Protein AF-A0A2G9RGA8-F1 (afdb_monomer)

InterPro domains:
  IPR022783 GCF, C-terminal [PF07842] (1-115)
  IPR045211 TFP11/STIP/Ntr1 [PTHR23329] (1-119)

Radius of gyration: 25.55 Å; Cα contacts (8 Å, |Δi|>4): 52; chains: 1; bounding box: 36×68×75 Å

Mean predicted aligned error: 12.64 Å

Sequence (156 aa):
MVDFLDSWVHLLPVWILDNILDQLIFPKLQKEVENWNPLTDTVPIHSWIHPWLPLMQSRLEPLFSPIRNKLASALQKWHPSDSSAKLILQPWKDVFTPGSWDAFMVKNIVPKLGELSVQLYCKGSKPNPALEKKTPKLSWSLLQLGNQNSLNYKLL

pLDDT: mean 78.28, std 19.81, range [33.19, 95.5]

Organism: Aquarana catesbeiana (NCBI:txid8400)

Solvent-accessible surface area (backbone atoms only — not comparable to full-atom values): 10040 Å² total; per-residue (Å²): 112,62,68,58,53,60,75,41,54,88,79,48,59,67,72,58,52,52,47,47,45,61,71,54,46,44,58,50,52,52,50,50,58,69,70,57,46,89,86,77,51,88,71,61,69,62,78,72,52,53,74,45,41,88,81,46,49,78,75,49,53,79,56,50,57,62,51,51,52,50,52,53,58,53,42,72,78,57,54,90,87,52,66,64,61,56,68,68,48,58,72,47,61,85,72,42,56,68,70,60,46,51,53,49,41,58,70,55,48,48,56,57,54,49,52,49,54,52,50,48,56,74,74,54,70,77,84,58,82,76,62,74,79,74,66,81,88,77,69,87,78,80,83,78,82,85,86,77,89,79,83,91,84,89,93,130

Foldseek 3Di:
DLVVCVVCVVVDDPVVNVCCCQVPVLVVLLVCLVPDAPPPDPDQNCVPVVSCCVPQPVVCVVSVVSNLVRLLVVLVPDAVVDCVNVVNCVVCCVVDDVVVNVVSCVVRPVVNVVVVVVVCVVVDDDPPPVPVVPDPDPDPPPPPPDDDDDDDDDDD

Structure (mmCIF, N/CA/C/O backbone):
data_AF-A0A2G9RGA8-F1
#
_entry.id   AF-A0A2G9RGA8-F1
#
loop_
_atom_site.group_PDB
_atom_site.id
_atom_site.type_symbol
_atom_site.label_atom_id
_atom_site.label_alt_id
_atom_site.label_comp_id
_atom_site.label_asym_id
_atom_site.label_entity_id
_atom_site.label_seq_id
_atom_site.pdbx_PDB_ins_code
_atom_site.Cartn_x
_atom_site.Cartn_y
_atom_site.Cartn_z
_atom_site.occupancy
_atom_site.B_iso_or_equiv
_atom_site.auth_seq_id
_atom_site.auth_comp_id
_atom_site.auth_asym_id
_atom_site.auth_atom_id
_atom_site.pdbx_PDB_model_num
ATOM 1 N N . MET A 1 1 ? -8.048 -11.363 10.338 1.00 70.31 1 MET A N 1
ATOM 2 C CA . MET A 1 1 ? -7.693 -10.475 11.484 1.00 70.31 1 MET A CA 1
ATOM 3 C C . MET A 1 1 ? -8.460 -9.167 11.392 1.00 70.31 1 MET A C 1
ATOM 5 O O . MET A 1 1 ? -9.057 -8.785 12.386 1.00 70.31 1 MET A O 1
ATOM 9 N N . VAL A 1 2 ? -8.498 -8.525 10.220 1.00 81.62 2 VAL A N 1
ATOM 10 C CA . VAL A 1 2 ? -9.388 -7.379 9.970 1.00 81.62 2 VAL A CA 1
ATOM 11 C C . VAL A 1 2 ? -10.853 -7.736 10.231 1.00 81.62 2 VAL A C 1
ATOM 13 O O . VAL A 1 2 ? -11.514 -7.013 10.960 1.00 81.62 2 VAL A O 1
ATOM 16 N N . ASP A 1 3 ? -11.310 -8.904 9.773 1.00 83.94 3 ASP A N 1
ATOM 17 C CA . ASP A 1 3 ? -12.707 -9.362 9.934 1.00 83.94 3 ASP A CA 1
ATOM 18 C C . ASP A 1 3 ? -13.137 -9.469 11.404 1.00 83.94 3 ASP A C 1
ATOM 20 O O . ASP A 1 3 ? -14.291 -9.241 11.759 1.00 83.94 3 ASP A O 1
ATOM 24 N N . PHE A 1 4 ? -12.184 -9.793 12.286 1.00 85.62 4 PHE A N 1
ATOM 25 C CA . PHE A 1 4 ? -12.438 -9.820 13.719 1.00 85.62 4 PHE A CA 1
ATOM 26 C C . PHE A 1 4 ? -12.706 -8.407 14.234 1.00 85.62 4 PHE A C 1
ATOM 28 O O . PHE A 1 4 ? -13.734 -8.184 14.857 1.00 85.62 4 PHE A O 1
ATOM 35 N N . LEU A 1 5 ? -11.837 -7.438 13.933 1.00 84.06 5 LEU A N 1
ATOM 36 C CA . LEU A 1 5 ? -12.053 -6.054 14.364 1.00 84.06 5 LEU A CA 1
ATOM 37 C C . LEU A 1 5 ? -13.318 -5.446 13.753 1.00 84.06 5 LEU A C 1
ATOM 39 O O . LEU A 1 5 ? -14.033 -4.738 14.455 1.00 84.06 5 LEU A O 1
ATOM 43 N N . ASP A 1 6 ? -13.624 -5.779 12.501 1.00 85.06 6 ASP A N 1
ATOM 44 C CA . ASP A 1 6 ? -14.831 -5.322 11.811 1.00 85.06 6 ASP A CA 1
ATOM 45 C C . ASP A 1 6 ? -16.107 -5.795 12.534 1.00 85.06 6 ASP A C 1
ATOM 47 O O . ASP A 1 6 ? -16.992 -5.001 12.845 1.00 85.06 6 ASP A O 1
ATOM 51 N N . SER A 1 7 ? -16.151 -7.064 12.962 1.00 86.50 7 SER A N 1
ATOM 52 C CA . SER A 1 7 ? -17.288 -7.586 13.742 1.00 86.50 7 SER A CA 1
ATOM 53 C C . SER A 1 7 ? -17.436 -6.970 15.145 1.00 86.50 7 SER A C 1
ATOM 55 O O . SER A 1 7 ? -18.531 -6.976 15.706 1.00 86.50 7 SER A O 1
ATOM 57 N N . TRP A 1 8 ? -16.362 -6.406 15.712 1.00 85.31 8 TRP A N 1
ATOM 58 C CA . TRP A 1 8 ? -16.369 -5.767 17.038 1.00 85.31 8 TRP A CA 1
ATOM 59 C C . TRP A 1 8 ? -16.532 -4.248 16.969 1.00 85.31 8 TRP A C 1
ATOM 61 O O . TRP A 1 8 ? -16.730 -3.611 18.006 1.00 85.31 8 TRP A O 1
ATOM 71 N N . VAL A 1 9 ? -16.495 -3.659 15.771 1.00 86.44 9 VAL A N 1
ATOM 72 C CA . VAL A 1 9 ? -16.503 -2.204 15.577 1.00 86.44 9 VAL A CA 1
ATOM 73 C C . VAL A 1 9 ? -17.753 -1.553 16.178 1.00 86.44 9 VAL A C 1
ATOM 75 O O . VAL A 1 9 ? -17.685 -0.455 16.718 1.00 86.44 9 VAL A O 1
ATOM 78 N N . HIS A 1 10 ? -18.886 -2.262 16.153 1.00 86.94 10 HIS A N 1
ATOM 79 C CA . HIS A 1 10 ? -20.164 -1.795 16.701 1.00 86.94 10 HIS A CA 1
ATOM 80 C C . HIS A 1 10 ? -20.293 -1.975 18.219 1.00 86.94 10 HIS A C 1
ATOM 82 O O . HIS A 1 10 ? -21.191 -1.400 18.830 1.00 86.94 10 HIS A O 1
ATOM 88 N N . LEU A 1 11 ? -19.426 -2.789 18.825 1.00 89.62 11 LEU A N 1
ATOM 89 C CA . LEU A 1 11 ? -19.435 -3.087 20.260 1.00 89.62 11 LEU A CA 1
ATOM 90 C C . LEU A 1 11 ? -18.444 -2.215 21.037 1.00 89.62 11 LEU A C 1
ATOM 92 O O . LEU A 1 11 ? -18.579 -2.057 22.250 1.00 89.62 11 LEU A O 1
ATOM 96 N N . LEU A 1 12 ? -17.438 -1.665 20.354 1.00 87.75 12 LEU A N 1
ATOM 97 C CA . LEU A 1 12 ? -16.388 -0.868 20.968 1.00 87.75 12 LEU A CA 1
ATOM 98 C C . LEU A 1 12 ? -16.721 0.630 20.915 1.00 87.75 12 LEU A C 1
ATOM 100 O O . LEU A 1 12 ? -17.099 1.149 19.865 1.00 87.75 12 LEU A O 1
ATOM 104 N N . PRO A 1 13 ? -16.512 1.370 22.018 1.00 92.75 13 PRO A N 1
ATOM 105 C CA . PRO A 1 13 ? -16.437 2.821 21.965 1.00 92.75 13 PRO A CA 1
ATOM 106 C C . PRO A 1 13 ? -15.376 3.273 20.956 1.00 92.75 13 PRO A C 1
ATOM 108 O O . PRO A 1 13 ? -14.268 2.733 20.932 1.00 92.75 13 PRO A O 1
ATOM 111 N N . VAL A 1 14 ? -15.688 4.316 20.185 1.00 90.00 14 VAL A N 1
ATOM 112 C CA . VAL A 1 14 ? -14.823 4.842 19.110 1.00 90.00 14 VAL A CA 1
ATOM 113 C C . VAL A 1 14 ? -13.393 5.114 19.592 1.00 90.00 14 VAL A C 1
ATOM 115 O O . VAL A 1 14 ? -12.435 4.741 18.926 1.00 90.00 14 VAL A O 1
ATOM 118 N N . TRP A 1 15 ? -13.231 5.668 20.797 1.00 92.88 15 TRP A N 1
ATOM 119 C CA . TRP A 1 15 ? -11.912 5.977 21.358 1.00 92.88 15 TRP A CA 1
ATOM 120 C C . TRP A 1 15 ? -11.042 4.734 21.613 1.00 92.88 15 TRP A C 1
ATOM 122 O O . TRP A 1 15 ? -9.819 4.813 21.504 1.00 92.88 15 TRP A O 1
ATOM 132 N N . ILE A 1 16 ? -11.652 3.588 21.947 1.00 92.62 16 ILE A N 1
ATOM 133 C CA . ILE A 1 16 ? -10.924 2.325 22.134 1.00 92.62 16 ILE A CA 1
ATOM 134 C C . ILE A 1 16 ? -10.460 1.812 20.779 1.00 92.62 16 ILE A C 1
ATOM 136 O O . ILE A 1 16 ? -9.307 1.408 20.640 1.00 92.62 16 ILE A O 1
ATOM 140 N N . LEU A 1 17 ? -11.349 1.848 19.783 1.00 91.44 17 LEU A N 1
ATOM 141 C CA . LEU A 1 17 ? -11.025 1.434 18.425 1.00 91.44 17 LEU A CA 1
ATOM 142 C C . LEU A 1 17 ? -9.859 2.257 17.870 1.00 91.44 17 LEU A C 1
ATOM 144 O O . LEU A 1 17 ? -8.878 1.676 17.412 1.00 91.44 17 LEU A O 1
ATOM 148 N N . ASP A 1 18 ? -9.925 3.583 17.983 1.00 91.88 18 ASP A N 1
ATOM 149 C CA . ASP A 1 18 ? -8.853 4.477 17.540 1.00 91.88 18 ASP A CA 1
ATOM 150 C C . ASP A 1 18 ? -7.530 4.166 18.249 1.00 91.88 18 ASP A C 1
ATOM 152 O O . ASP A 1 18 ? -6.491 4.056 17.600 1.00 91.88 18 ASP A O 1
ATOM 156 N N . ASN A 1 19 ? -7.560 3.930 19.565 1.00 93.06 19 ASN A N 1
ATOM 157 C CA . ASN A 1 19 ? -6.360 3.563 20.313 1.00 93.06 19 ASN A CA 1
ATOM 158 C C . ASN A 1 19 ? -5.760 2.230 19.834 1.00 93.06 19 ASN A C 1
ATOM 160 O O . ASN A 1 19 ? -4.549 2.138 19.648 1.00 93.06 19 ASN A O 1
ATOM 164 N N . ILE A 1 20 ? -6.591 1.215 19.576 1.00 92.12 20 ILE A N 1
ATOM 165 C CA . ILE A 1 20 ? -6.143 -0.077 19.036 1.00 92.12 20 ILE A CA 1
ATOM 166 C C . ILE A 1 20 ? -5.518 0.107 17.647 1.00 92.12 20 ILE A C 1
ATOM 168 O O . ILE A 1 20 ? -4.436 -0.427 17.383 1.00 92.12 20 ILE A O 1
ATOM 172 N N . LEU A 1 21 ? -6.177 0.859 16.762 1.00 92.88 21 LEU A N 1
ATOM 173 C CA . LEU A 1 21 ? -5.686 1.107 15.407 1.00 92.88 21 LEU A CA 1
ATOM 174 C C . LEU A 1 21 ? -4.344 1.849 15.429 1.00 92.88 21 LEU A C 1
ATOM 176 O O . LEU A 1 21 ? -3.406 1.415 14.761 1.00 92.88 21 LEU A O 1
ATOM 180 N N . ASP A 1 22 ? -4.221 2.899 16.240 1.00 92.94 22 ASP A N 1
ATOM 181 C CA . ASP A 1 22 ? -3.034 3.758 16.269 1.00 92.94 22 ASP A CA 1
ATOM 182 C C . ASP A 1 22 ? -1.865 3.156 17.059 1.00 92.94 22 ASP A C 1
ATOM 184 O O . ASP A 1 22 ? -0.713 3.286 16.650 1.00 92.94 22 ASP A O 1
ATOM 188 N N . GLN A 1 23 ? -2.128 2.492 18.187 1.00 94.38 23 GLN A N 1
ATOM 189 C CA . GLN A 1 23 ? -1.072 2.016 19.094 1.00 94.38 23 GLN A CA 1
ATOM 190 C C . GLN A 1 23 ? -0.670 0.561 18.848 1.00 94.38 23 GLN A C 1
ATOM 192 O O . GLN A 1 23 ? 0.441 0.167 19.203 1.00 94.38 23 GLN A O 1
ATOM 197 N N . LEU A 1 24 ? -1.545 -0.261 18.259 1.00 92.56 24 LEU A N 1
ATOM 198 C CA . LEU A 1 24 ? -1.274 -1.691 18.069 1.00 92.56 24 LEU A CA 1
ATOM 199 C C . LEU A 1 24 ? -1.168 -2.076 16.600 1.00 92.56 24 LEU A C 1
ATOM 201 O O . LEU A 1 24 ? -0.230 -2.783 16.228 1.00 92.56 24 LEU A O 1
ATOM 205 N N . ILE A 1 25 ? -2.123 -1.653 15.770 1.00 93.62 25 ILE A N 1
ATOM 206 C CA . ILE A 1 25 ? -2.166 -2.066 14.363 1.00 93.62 25 ILE A CA 1
ATOM 207 C C . ILE A 1 25 ? -1.167 -1.265 13.531 1.00 93.62 25 ILE A C 1
ATOM 209 O O . ILE A 1 25 ? -0.352 -1.864 12.828 1.00 93.62 25 ILE A O 1
ATOM 213 N N . PHE A 1 26 ? -1.173 0.065 13.646 1.00 94.75 26 PHE A N 1
ATOM 214 C CA . PHE A 1 26 ? -0.298 0.930 12.860 1.00 94.75 26 PHE A CA 1
ATOM 215 C C . PHE A 1 26 ? 1.196 0.607 13.045 1.00 94.75 26 PHE A C 1
ATOM 217 O O . PHE A 1 26 ? 1.862 0.387 12.032 1.00 94.75 26 PHE A O 1
ATOM 224 N N . PRO A 1 27 ? 1.743 0.452 14.271 1.00 95.50 27 PRO A N 1
ATOM 225 C CA . PRO A 1 27 ? 3.169 0.163 14.443 1.00 95.50 27 PRO A CA 1
ATOM 226 C C . PRO A 1 27 ? 3.559 -1.214 13.897 1.00 95.50 27 PRO A C 1
ATOM 228 O O . PRO A 1 27 ? 4.671 -1.401 13.403 1.00 95.50 27 PRO A O 1
ATOM 231 N N . LYS A 1 28 ? 2.636 -2.186 13.940 1.00 95.12 28 LYS A N 1
ATOM 232 C CA . LYS A 1 28 ? 2.842 -3.499 13.318 1.00 95.12 28 LYS A CA 1
ATOM 233 C C . LYS A 1 28 ? 2.896 -3.383 11.801 1.00 95.12 28 LYS A C 1
ATOM 235 O O . LYS A 1 28 ? 3.844 -3.876 11.205 1.00 95.12 28 LYS A O 1
ATOM 240 N N . LEU A 1 29 ? 1.927 -2.701 11.188 1.00 95.00 29 LEU A N 1
ATOM 241 C CA . LEU A 1 29 ? 1.920 -2.471 9.742 1.00 95.00 29 LEU A CA 1
ATOM 242 C C . LEU A 1 29 ? 3.173 -1.722 9.296 1.00 95.00 29 LEU A C 1
ATOM 244 O O . LEU A 1 29 ? 3.795 -2.119 8.318 1.00 95.00 29 LEU A O 1
ATOM 248 N N . GLN A 1 30 ? 3.581 -0.693 10.035 1.00 95.38 30 GLN A N 1
ATOM 249 C CA . GLN A 1 30 ? 4.804 0.046 9.751 1.00 95.38 30 GLN A CA 1
ATOM 250 C C . GLN A 1 30 ? 6.030 -0.875 9.739 1.00 95.38 30 GLN A C 1
ATOM 252 O O . GLN A 1 30 ? 6.788 -0.873 8.771 1.00 95.38 30 GLN A O 1
ATOM 257 N N . LYS A 1 31 ? 6.186 -1.715 10.766 1.00 95.25 31 LYS A N 1
ATOM 258 C CA . LYS A 1 31 ? 7.287 -2.680 10.846 1.00 95.25 31 LYS A CA 1
ATOM 259 C C . LYS A 1 31 ? 7.264 -3.691 9.694 1.00 95.25 31 LYS A C 1
ATOM 261 O O . LYS A 1 31 ? 8.310 -3.996 9.126 1.00 95.25 31 LYS A O 1
ATOM 266 N N . GLU A 1 32 ? 6.089 -4.198 9.326 1.00 94.19 32 GLU A N 1
ATOM 267 C CA . GLU A 1 32 ? 5.953 -5.111 8.186 1.00 94.19 32 GLU A CA 1
ATOM 268 C C . GLU A 1 32 ? 6.294 -4.419 6.858 1.00 94.19 32 GLU A C 1
ATOM 270 O O . GLU A 1 32 ? 7.001 -4.992 6.037 1.00 94.19 32 GLU A O 1
ATOM 275 N N . VAL A 1 33 ? 5.892 -3.158 6.661 1.00 94.81 33 VAL A N 1
ATOM 276 C CA . VAL A 1 33 ? 6.289 -2.353 5.488 1.00 94.81 33 VAL A CA 1
ATOM 277 C C . VAL A 1 33 ? 7.807 -2.161 5.432 1.00 94.81 33 VAL A C 1
ATOM 279 O O . VAL A 1 33 ? 8.409 -2.243 4.357 1.00 94.81 33 VAL A O 1
ATOM 282 N N . GLU A 1 34 ? 8.439 -1.886 6.572 1.00 93.88 34 GLU A N 1
ATOM 283 C CA . GLU A 1 34 ? 9.888 -1.700 6.674 1.00 93.88 34 GLU A CA 1
ATOM 284 C C . GLU A 1 34 ? 10.649 -2.984 6.321 1.00 93.88 34 GLU A C 1
ATOM 286 O O . GLU A 1 34 ? 11.601 -2.924 5.534 1.00 93.88 34 GLU A O 1
ATOM 291 N N . ASN A 1 35 ? 10.184 -4.131 6.818 1.00 93.31 35 ASN A N 1
ATOM 292 C CA . ASN A 1 35 ? 10.785 -5.442 6.565 1.00 93.31 35 ASN A CA 1
ATOM 293 C C . ASN A 1 35 ? 10.496 -5.980 5.160 1.00 93.31 35 ASN A C 1
ATOM 295 O O . ASN A 1 35 ? 11.322 -6.703 4.607 1.00 93.31 35 ASN A O 1
ATOM 299 N N . TRP A 1 36 ? 9.356 -5.614 4.572 1.00 94.31 36 TRP A N 1
ATOM 300 C CA . TRP A 1 36 ? 8.938 -6.131 3.276 1.00 94.31 36 TRP A CA 1
ATOM 301 C C . TRP A 1 36 ? 9.893 -5.720 2.151 1.00 94.31 36 TRP A C 1
ATOM 303 O O . TRP A 1 36 ? 10.312 -4.555 2.035 1.00 94.31 36 TRP A O 1
ATOM 313 N N . ASN A 1 37 ? 10.203 -6.676 1.282 1.00 90.31 37 ASN A N 1
ATOM 314 C CA . ASN A 1 37 ? 11.048 -6.521 0.114 1.00 90.31 37 ASN A CA 1
ATOM 315 C C . ASN A 1 37 ? 10.345 -7.053 -1.157 1.00 90.31 37 ASN A C 1
ATOM 317 O O . ASN A 1 37 ? 10.164 -8.263 -1.307 1.00 90.31 37 ASN A O 1
ATOM 321 N N . PRO A 1 38 ? 10.040 -6.175 -2.135 1.00 87.38 38 PRO A N 1
ATOM 322 C CA . PRO A 1 38 ? 9.336 -6.532 -3.375 1.00 87.38 38 PRO A CA 1
ATOM 323 C C . PRO A 1 38 ? 10.022 -7.589 -4.247 1.00 87.38 38 PRO A C 1
ATOM 325 O O . PRO A 1 38 ? 9.372 -8.141 -5.129 1.00 87.38 38 PRO A O 1
ATOM 328 N N . LEU A 1 39 ? 11.327 -7.815 -4.073 1.00 85.19 39 LEU A N 1
ATOM 329 C CA . LEU A 1 39 ? 12.101 -8.728 -4.920 1.00 85.19 39 LEU A CA 1
ATOM 330 C C . LEU A 1 39 ? 12.235 -10.136 -4.333 1.00 85.19 39 LEU A C 1
ATOM 332 O O . LEU A 1 39 ? 12.502 -11.073 -5.081 1.00 85.19 39 LEU A O 1
ATOM 336 N N . THR A 1 40 ? 12.113 -10.282 -3.013 1.00 86.69 40 THR A N 1
ATOM 337 C CA . THR A 1 40 ? 12.341 -11.558 -2.313 1.00 86.69 40 THR A CA 1
ATOM 338 C C . THR A 1 40 ? 11.068 -12.143 -1.735 1.00 86.69 40 THR A C 1
ATOM 340 O O . THR A 1 40 ? 10.960 -13.362 -1.616 1.00 86.69 40 THR A O 1
ATOM 343 N N . ASP A 1 41 ? 10.114 -11.293 -1.373 1.00 87.44 41 ASP A N 1
ATOM 344 C CA . ASP A 1 41 ? 8.930 -11.741 -0.663 1.00 87.44 41 ASP A CA 1
ATOM 345 C C . ASP A 1 41 ? 7.890 -12.283 -1.637 1.00 87.44 41 ASP A C 1
ATOM 347 O O . ASP A 1 41 ? 7.579 -11.687 -2.667 1.00 87.44 41 ASP A O 1
ATOM 351 N N . THR A 1 42 ? 7.326 -13.435 -1.284 1.00 84.31 42 THR A N 1
ATOM 352 C CA . THR A 1 42 ? 6.335 -14.141 -2.103 1.00 84.31 42 THR A CA 1
ATOM 353 C C . THR A 1 42 ? 4.942 -13.537 -1.985 1.00 84.31 42 THR A C 1
ATOM 355 O O . THR A 1 42 ? 4.126 -13.671 -2.896 1.00 84.31 42 THR A O 1
ATOM 358 N N . VAL A 1 43 ? 4.661 -12.870 -0.864 1.00 86.94 43 VAL A N 1
ATOM 359 C CA . VAL A 1 43 ? 3.372 -12.234 -0.605 1.00 86.94 43 VAL A CA 1
ATOM 360 C C . VAL A 1 43 ? 3.456 -10.761 -1.003 1.00 86.94 43 VAL A C 1
ATOM 362 O O . VAL A 1 43 ? 4.237 -10.003 -0.415 1.00 86.94 43 VAL A O 1
ATOM 365 N N . PRO A 1 44 ? 2.649 -10.310 -1.978 1.00 88.56 44 PRO A N 1
ATOM 366 C CA . PRO A 1 44 ? 2.665 -8.921 -2.383 1.00 88.56 44 PRO A CA 1
ATOM 367 C C . PRO A 1 44 ? 1.991 -8.057 -1.317 1.00 88.56 44 PRO A C 1
ATOM 369 O O . PRO A 1 44 ? 0.944 -8.411 -0.769 1.00 88.56 44 PRO A O 1
ATOM 372 N N . ILE A 1 45 ? 2.582 -6.890 -1.074 1.00 92.06 45 ILE A N 1
ATOM 373 C CA . ILE A 1 45 ? 2.218 -5.962 0.003 1.00 92.06 45 ILE A CA 1
ATOM 374 C C . ILE A 1 45 ? 0.733 -5.572 0.041 1.00 92.06 45 ILE A C 1
ATOM 376 O O . ILE A 1 45 ? 0.155 -5.415 1.116 1.00 92.06 45 ILE A O 1
ATOM 380 N N . HIS A 1 46 ? 0.079 -5.475 -1.120 1.00 90.06 46 HIS A N 1
ATOM 381 C CA . HIS A 1 46 ? -1.338 -5.117 -1.197 1.00 90.06 46 HIS A CA 1
ATOM 382 C C . HIS A 1 46 ? -2.236 -6.121 -0.451 1.00 90.06 46 HIS A C 1
ATOM 384 O O . HIS A 1 46 ? -3.245 -5.718 0.118 1.00 90.06 46 HIS A O 1
ATOM 390 N N . SER A 1 47 ? -1.848 -7.402 -0.392 1.00 90.62 47 SER A N 1
ATOM 391 C CA . SER A 1 47 ? -2.663 -8.491 0.174 1.00 90.62 47 SER A CA 1
ATOM 392 C C . SER A 1 47 ? -2.992 -8.295 1.649 1.00 90.62 47 SER A C 1
ATOM 394 O O . SER A 1 47 ? -4.060 -8.696 2.100 1.00 90.62 47 SER A O 1
ATOM 396 N N . TRP A 1 48 ? -2.074 -7.694 2.406 1.00 92.25 48 TRP A N 1
ATOM 397 C CA . TRP A 1 48 ? -2.235 -7.496 3.844 1.00 92.25 48 TRP A CA 1
ATOM 398 C C . TRP A 1 48 ? -2.472 -6.043 4.233 1.00 92.25 48 TRP A C 1
ATOM 400 O O . TRP A 1 48 ? -3.003 -5.828 5.314 1.00 92.25 48 TRP A O 1
ATOM 410 N N . ILE A 1 49 ? -2.146 -5.057 3.385 1.00 93.00 49 ILE A N 1
ATOM 411 C CA . ILE A 1 49 ? -2.396 -3.638 3.687 1.00 93.00 49 ILE A CA 1
ATOM 412 C C . ILE A 1 49 ? -3.774 -3.160 3.203 1.00 93.00 49 ILE A C 1
ATOM 414 O O . ILE A 1 49 ? -4.430 -2.397 3.907 1.00 93.00 49 ILE A O 1
ATOM 418 N N . HIS A 1 50 ? -4.260 -3.642 2.050 1.00 92.38 50 HIS A N 1
ATOM 419 C CA . HIS A 1 50 ? -5.555 -3.223 1.498 1.00 92.38 50 HIS A CA 1
ATOM 420 C C . HIS A 1 50 ? -6.749 -3.537 2.400 1.00 92.38 50 HIS A C 1
ATOM 422 O O . HIS A 1 50 ? -7.628 -2.682 2.499 1.00 92.38 50 HIS A O 1
ATOM 428 N N . PRO A 1 51 ? -6.798 -4.690 3.097 1.00 92.62 51 PRO A N 1
ATOM 429 C CA . PRO A 1 51 ? -7.882 -4.968 4.033 1.00 92.62 51 PRO A CA 1
ATOM 430 C C . PRO A 1 51 ? -8.040 -3.903 5.129 1.00 92.62 51 PRO A C 1
ATOM 432 O O . PRO A 1 51 ? -9.137 -3.719 5.637 1.00 92.62 51 PRO A O 1
ATOM 435 N N . TRP A 1 52 ? -6.980 -3.164 5.475 1.00 92.19 52 TRP A N 1
ATOM 436 C CA . TRP A 1 52 ? -7.036 -2.098 6.483 1.00 92.19 52 TRP A CA 1
ATOM 437 C C . TRP A 1 52 ? -7.465 -0.738 5.926 1.00 92.19 52 TRP A C 1
ATOM 439 O O . TRP A 1 52 ? -7.785 0.155 6.712 1.00 92.19 52 TRP A O 1
ATOM 449 N N . LEU A 1 53 ? -7.502 -0.559 4.599 1.00 90.81 53 LEU A N 1
ATOM 450 C CA . LEU A 1 53 ? -7.879 0.713 3.972 1.00 90.81 53 LEU A CA 1
ATOM 451 C C . LEU A 1 53 ? -9.259 1.217 4.417 1.00 90.81 53 LEU A C 1
ATOM 453 O O . LEU A 1 53 ? -9.328 2.394 4.767 1.00 90.81 53 LEU A O 1
ATOM 457 N N . PRO A 1 54 ? -10.330 0.394 4.476 1.00 89.31 54 PRO A N 1
ATOM 458 C CA . PRO A 1 54 ? -11.650 0.877 4.881 1.00 89.31 54 PRO A CA 1
ATOM 459 C C . PRO A 1 54 ? -11.681 1.432 6.310 1.00 89.31 54 PRO A C 1
ATOM 461 O O . PRO A 1 54 ? -12.385 2.408 6.561 1.00 89.31 54 PRO A O 1
ATOM 464 N N . LEU A 1 55 ? -10.894 0.839 7.218 1.00 87.06 55 LEU A N 1
ATOM 465 C CA . LEU A 1 55 ? -10.878 1.172 8.647 1.00 87.06 55 LEU A CA 1
ATOM 466 C C . LEU A 1 55 ? -9.908 2.308 8.995 1.00 87.06 55 LEU A C 1
ATOM 468 O O . LEU A 1 55 ? -10.182 3.091 9.899 1.00 87.06 55 LEU A O 1
ATOM 472 N N . MET A 1 56 ? -8.759 2.387 8.317 1.00 89.50 56 MET A N 1
ATOM 473 C CA . MET A 1 56 ? -7.675 3.300 8.698 1.00 89.50 56 MET A CA 1
ATOM 474 C C . MET A 1 56 ? -7.499 4.482 7.741 1.00 89.50 56 MET A C 1
ATOM 476 O O . MET A 1 56 ? -7.048 5.531 8.188 1.00 89.50 56 MET A O 1
ATOM 480 N N . GLN A 1 57 ? -7.863 4.344 6.460 1.00 87.25 57 GLN A N 1
ATOM 481 C CA . GLN A 1 57 ? -7.840 5.405 5.440 1.00 87.25 57 GLN A CA 1
ATOM 482 C C . GLN A 1 57 ? -6.606 6.329 5.538 1.00 87.25 57 GLN A C 1
ATOM 484 O O . GLN A 1 57 ? -5.484 5.889 5.279 1.00 87.25 57 GLN A O 1
ATOM 489 N N . SER A 1 58 ? -6.800 7.586 5.956 1.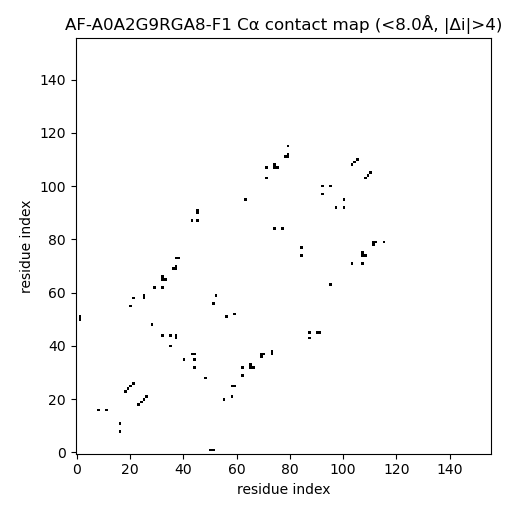00 88.56 58 SER A N 1
ATOM 490 C CA . SER A 1 58 ? -5.760 8.616 6.079 1.00 88.56 58 SER A CA 1
ATOM 491 C C . SER A 1 58 ? -4.639 8.248 7.055 1.00 88.56 58 SER A C 1
ATOM 493 O O . SER A 1 58 ? -3.497 8.661 6.867 1.00 88.56 58 SER A O 1
ATOM 495 N N . ARG A 1 59 ? -4.914 7.405 8.058 1.00 91.12 59 ARG A N 1
ATOM 496 C CA . ARG A 1 59 ? -3.903 6.918 9.011 1.00 91.12 59 ARG A CA 1
ATOM 497 C C . ARG A 1 59 ? -2.812 6.099 8.315 1.00 91.12 59 ARG A C 1
ATOM 499 O O . ARG A 1 59 ? -1.698 6.042 8.817 1.00 91.12 59 ARG A O 1
ATOM 506 N N . LEU A 1 60 ? -3.100 5.479 7.163 1.00 92.56 60 LEU A N 1
ATOM 507 C CA . LEU A 1 60 ? -2.129 4.683 6.395 1.00 92.56 60 LEU A CA 1
ATOM 508 C C . LEU A 1 60 ? -1.281 5.513 5.422 1.00 92.56 60 LEU A C 1
ATOM 510 O O . LEU A 1 60 ? -0.283 4.997 4.918 1.00 92.56 60 LEU A O 1
ATOM 514 N N . GLU A 1 61 ? -1.617 6.784 5.176 1.00 91.44 61 GLU A N 1
ATOM 515 C CA . GLU A 1 61 ? -0.877 7.647 4.242 1.00 91.44 61 GLU A CA 1
ATOM 516 C C . GLU A 1 61 ? 0.644 7.681 4.474 1.00 91.44 61 GLU A C 1
ATOM 518 O O . GLU A 1 61 ? 1.389 7.579 3.489 1.00 91.44 61 GLU A O 1
ATOM 523 N N . PRO A 1 62 ? 1.149 7.739 5.726 1.00 92.75 62 PRO A N 1
ATOM 524 C CA . PRO A 1 62 ? 2.587 7.727 5.983 1.00 92.75 62 PRO A CA 1
ATOM 525 C C . PRO A 1 62 ? 3.292 6.467 5.462 1.00 92.75 62 PRO A C 1
ATOM 527 O O . PRO A 1 62 ? 4.472 6.524 5.117 1.00 92.75 62 PRO A O 1
ATOM 530 N N . LEU A 1 63 ? 2.580 5.338 5.353 1.00 93.44 63 LEU A N 1
ATOM 531 C CA . LEU A 1 63 ? 3.133 4.070 4.871 1.00 93.44 63 LEU A CA 1
ATOM 532 C C . LEU A 1 63 ? 3.274 4.038 3.344 1.00 93.44 63 LEU A C 1
ATOM 534 O O . LEU A 1 63 ? 4.136 3.332 2.820 1.00 93.44 63 LEU A O 1
ATOM 538 N N . PHE A 1 64 ? 2.491 4.825 2.602 1.00 91.25 64 PHE A N 1
ATOM 539 C CA . PHE A 1 64 ? 2.501 4.785 1.135 1.00 91.25 64 PHE A CA 1
ATOM 540 C C . PHE A 1 64 ? 3.798 5.316 0.522 1.00 91.25 64 PHE A C 1
ATOM 542 O O . PHE A 1 64 ? 4.233 4.817 -0.518 1.00 91.25 64 PHE A O 1
ATOM 549 N N . SER A 1 65 ? 4.447 6.294 1.159 1.00 91.81 65 SER A N 1
ATOM 550 C CA . SER A 1 65 ? 5.724 6.838 0.677 1.00 91.81 65 SER A CA 1
ATOM 551 C C . SER A 1 65 ? 6.857 5.789 0.711 1.00 91.81 65 SER A C 1
ATOM 553 O O . SER A 1 65 ? 7.437 5.515 -0.347 1.00 91.81 65 SER A O 1
ATOM 555 N N . PRO A 1 66 ? 7.130 5.104 1.843 1.00 93.50 66 PRO A N 1
ATOM 556 C CA . PRO A 1 66 ? 8.069 3.979 1.898 1.00 93.50 66 PRO A CA 1
ATOM 557 C C . PRO A 1 66 ? 7.778 2.873 0.876 1.00 93.50 66 PRO A C 1
ATOM 559 O O . PRO A 1 66 ? 8.694 2.401 0.197 1.00 93.50 66 PRO A O 1
ATOM 562 N N . ILE A 1 67 ? 6.507 2.490 0.723 1.00 93.25 67 ILE A N 1
ATOM 563 C CA . ILE A 1 67 ? 6.087 1.438 -0.214 1.00 93.25 67 ILE A CA 1
ATOM 564 C C . ILE A 1 67 ? 6.399 1.847 -1.650 1.00 93.25 67 ILE A C 1
ATOM 566 O O . ILE A 1 67 ? 7.018 1.088 -2.397 1.00 93.25 67 ILE A O 1
ATOM 570 N N . ARG A 1 68 ? 6.041 3.077 -2.028 1.00 91.81 68 ARG A N 1
ATOM 571 C CA . ARG A 1 68 ? 6.329 3.623 -3.356 1.00 91.81 68 ARG A CA 1
ATOM 572 C C . ARG A 1 68 ? 7.826 3.651 -3.641 1.00 91.81 68 ARG A C 1
ATOM 574 O O . ARG A 1 68 ? 8.232 3.302 -4.745 1.00 91.81 68 ARG A O 1
ATOM 581 N N . ASN A 1 69 ? 8.648 4.019 -2.661 1.00 92.75 69 ASN A N 1
ATOM 582 C CA . ASN A 1 69 ? 10.102 4.039 -2.817 1.00 92.75 69 ASN A CA 1
ATOM 583 C C . ASN A 1 69 ? 10.677 2.628 -3.020 1.00 92.75 69 ASN A C 1
ATOM 585 O O . ASN A 1 69 ? 11.505 2.427 -3.910 1.00 92.75 69 ASN A O 1
ATOM 589 N N . LYS A 1 70 ? 10.200 1.635 -2.259 1.00 93.25 70 LYS A N 1
ATOM 590 C CA . LYS A 1 70 ? 10.592 0.225 -2.429 1.00 93.25 70 LYS A CA 1
ATOM 591 C C . LYS A 1 70 ? 10.171 -0.317 -3.798 1.00 93.25 70 LYS A C 1
ATOM 593 O O . LYS A 1 70 ? 10.990 -0.921 -4.487 1.00 93.25 70 LYS A O 1
ATOM 598 N N . LEU A 1 71 ? 8.941 -0.033 -4.232 1.00 91.62 71 LEU A N 1
ATOM 599 C CA . LEU A 1 71 ? 8.451 -0.399 -5.566 1.00 91.62 71 LEU A CA 1
ATOM 600 C C . LEU A 1 71 ? 9.268 0.273 -6.678 1.00 91.62 71 LEU A C 1
ATOM 602 O O . LEU A 1 71 ? 9.687 -0.399 -7.615 1.00 91.62 71 LEU A O 1
ATOM 606 N N . ALA A 1 72 ? 9.559 1.573 -6.563 1.00 91.38 72 ALA A N 1
ATOM 607 C CA . ALA A 1 72 ? 10.400 2.288 -7.527 1.00 91.38 72 ALA A CA 1
ATOM 608 C C . ALA A 1 72 ? 11.802 1.667 -7.631 1.00 91.38 72 ALA A C 1
ATOM 610 O O . ALA A 1 72 ? 12.330 1.523 -8.731 1.00 91.38 72 ALA A O 1
ATOM 611 N N . SER A 1 73 ? 12.388 1.274 -6.494 1.00 91.19 73 SER A N 1
ATOM 612 C CA . SER A 1 73 ? 13.689 0.600 -6.439 1.00 91.19 73 SER A CA 1
ATOM 613 C C . SER A 1 73 ? 13.656 -0.768 -7.128 1.00 91.19 73 SER A C 1
ATOM 615 O O . SER A 1 73 ? 14.530 -1.076 -7.939 1.00 91.19 73 SER A O 1
ATOM 617 N N . ALA A 1 74 ? 12.608 -1.561 -6.889 1.00 89.69 74 ALA A N 1
ATOM 618 C CA . ALA A 1 74 ? 12.417 -2.850 -7.553 1.00 89.69 74 ALA A CA 1
ATOM 619 C C . ALA A 1 74 ? 12.291 -2.709 -9.078 1.00 89.69 74 ALA A C 1
ATOM 621 O O . ALA A 1 74 ? 12.882 -3.483 -9.832 1.00 89.69 74 ALA A O 1
ATOM 622 N N . LEU A 1 75 ? 11.581 -1.672 -9.533 1.00 89.81 75 LEU A N 1
ATOM 623 C CA . LEU A 1 75 ? 11.364 -1.400 -10.954 1.00 89.81 75 LEU A CA 1
ATOM 624 C C . LEU A 1 75 ? 12.627 -0.943 -11.698 1.00 89.81 75 LEU A C 1
ATOM 626 O O . LEU A 1 75 ? 12.657 -1.017 -12.924 1.00 89.81 75 LEU A O 1
ATOM 630 N N . GLN A 1 76 ? 13.698 -0.536 -11.006 1.00 87.00 76 GLN A N 1
ATOM 631 C CA . GLN A 1 76 ? 14.956 -0.158 -11.669 1.00 87.00 76 GLN A CA 1
ATOM 632 C C . GLN A 1 76 ? 15.564 -1.308 -12.483 1.00 87.00 76 GLN A C 1
ATOM 634 O O . GLN A 1 76 ? 16.110 -1.084 -13.565 1.00 87.00 76 GLN A O 1
ATOM 639 N N . LYS A 1 77 ? 15.457 -2.541 -11.971 1.00 84.38 77 LYS A N 1
ATOM 640 C CA . LYS A 1 77 ? 15.967 -3.763 -12.619 1.00 84.38 77 LYS A CA 1
ATOM 641 C C . LYS A 1 77 ? 14.883 -4.537 -13.373 1.00 84.38 77 LYS A C 1
ATOM 643 O O . LYS A 1 77 ? 15.165 -5.601 -13.916 1.00 84.38 77 LYS A O 1
ATOM 648 N N . TRP A 1 78 ? 13.654 -4.027 -13.389 1.00 88.12 78 TRP A N 1
ATOM 649 C CA . TRP A 1 78 ? 12.528 -4.689 -14.031 1.00 88.12 78 TRP A CA 1
ATOM 650 C C . TRP A 1 78 ? 12.628 -4.614 -15.559 1.00 88.12 78 TRP A C 1
ATOM 652 O O . TRP A 1 78 ? 13.079 -3.617 -16.129 1.00 88.12 78 TRP A O 1
ATOM 662 N N . HIS A 1 79 ? 12.183 -5.681 -16.220 1.00 83.69 79 HIS A N 1
ATOM 663 C CA . HIS A 1 79 ? 12.129 -5.788 -17.672 1.00 83.69 79 HIS A CA 1
ATOM 664 C C . HIS A 1 79 ? 10.665 -5.811 -18.134 1.00 83.69 79 HIS A C 1
ATOM 666 O O . HIS A 1 79 ? 9.897 -6.598 -17.585 1.00 83.69 79 HIS A O 1
ATOM 672 N N . PRO A 1 80 ? 10.250 -5.059 -19.171 1.00 83.31 80 PRO A N 1
ATOM 673 C CA . PRO A 1 80 ? 8.822 -4.957 -19.486 1.00 83.31 80 PRO A CA 1
ATOM 674 C C . PRO A 1 80 ? 8.121 -6.219 -20.000 1.00 83.31 80 PRO A C 1
ATOM 676 O O . PRO A 1 80 ? 6.898 -6.238 -20.107 1.00 83.31 80 PRO A O 1
ATOM 679 N N . SER A 1 81 ? 8.868 -7.280 -20.301 1.00 81.06 81 SER A N 1
ATOM 680 C CA . SER A 1 81 ? 8.294 -8.610 -20.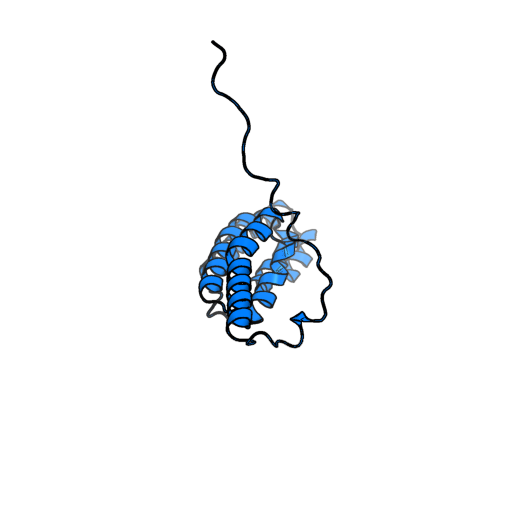561 1.00 81.06 81 SER A CA 1
ATOM 681 C C . SER A 1 81 ? 7.823 -9.335 -19.296 1.00 81.06 81 SER A C 1
ATOM 683 O O . SER A 1 81 ? 7.099 -10.319 -19.406 1.00 81.06 81 SER A O 1
ATOM 685 N N . ASP A 1 82 ? 8.232 -8.884 -18.109 1.00 85.38 82 ASP A N 1
ATOM 686 C CA . ASP A 1 82 ? 7.813 -9.467 -16.841 1.00 85.38 82 ASP A CA 1
ATOM 687 C C . ASP A 1 82 ? 6.453 -8.900 -16.400 1.00 85.38 82 ASP A C 1
ATOM 689 O O . ASP A 1 82 ? 6.319 -7.732 -16.020 1.00 85.38 82 ASP A O 1
ATOM 693 N N . SER A 1 83 ? 5.431 -9.757 -16.427 1.00 83.00 83 SER A N 1
ATOM 694 C CA . SER A 1 83 ? 4.059 -9.427 -16.034 1.00 83.00 83 SER A CA 1
ATOM 695 C C . SER A 1 83 ? 3.868 -9.223 -14.528 1.00 83.00 83 SER A C 1
ATOM 697 O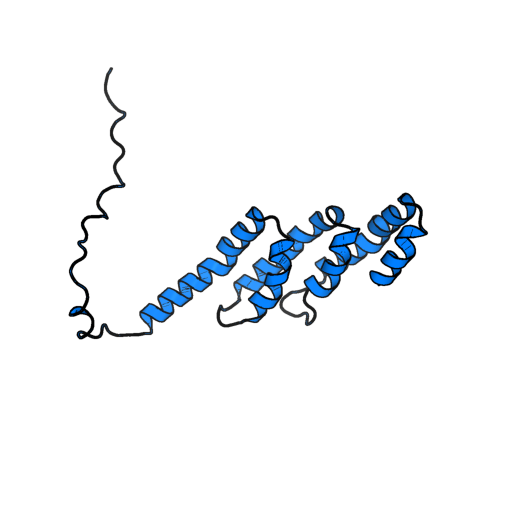 O . SER A 1 83 ? 2.826 -8.694 -14.129 1.00 83.00 83 SER A O 1
ATOM 699 N N . SER A 1 84 ? 4.835 -9.616 -13.688 1.00 82.81 84 SER A N 1
ATOM 700 C CA . SER A 1 84 ? 4.737 -9.521 -12.225 1.00 82.81 84 SER A CA 1
ATOM 701 C C . SER A 1 84 ? 4.511 -8.081 -11.748 1.00 82.81 84 SER A C 1
ATOM 703 O O . SER A 1 84 ? 3.646 -7.834 -10.905 1.00 82.81 84 SER A O 1
ATOM 705 N N . ALA A 1 85 ? 5.187 -7.106 -12.366 1.00 86.44 85 ALA A N 1
ATOM 706 C CA . ALA A 1 85 ? 5.046 -5.697 -12.013 1.00 86.44 85 ALA A CA 1
ATOM 707 C C . ALA A 1 85 ? 3.613 -5.196 -12.206 1.00 86.44 85 ALA A C 1
ATOM 709 O O . ALA A 1 85 ? 3.106 -4.452 -11.371 1.00 86.44 85 ALA A O 1
ATOM 710 N N . LYS A 1 86 ? 2.921 -5.636 -13.265 1.00 86.88 86 LYS A N 1
ATOM 711 C CA . LYS A 1 86 ? 1.524 -5.247 -13.495 1.00 86.88 86 LYS A CA 1
ATOM 712 C C . LYS A 1 86 ? 0.619 -5.761 -12.376 1.00 86.88 86 LYS A C 1
ATOM 714 O O . LYS A 1 86 ? -0.217 -5.002 -11.897 1.00 86.88 86 LYS A O 1
ATOM 719 N N . LEU A 1 87 ? 0.805 -7.011 -11.950 1.00 85.50 87 LEU A N 1
ATOM 720 C CA . LEU A 1 87 ? 0.019 -7.622 -10.873 1.00 85.50 87 LEU A CA 1
ATOM 721 C C . LEU A 1 87 ? 0.253 -6.925 -9.531 1.00 85.50 87 LEU A C 1
ATOM 723 O O . LEU A 1 87 ? -0.689 -6.706 -8.775 1.00 85.50 87 LEU A O 1
ATOM 727 N N . ILE A 1 88 ? 1.499 -6.543 -9.248 1.00 87.25 88 ILE A N 1
ATOM 728 C CA . ILE A 1 88 ? 1.843 -5.855 -8.003 1.00 87.25 88 ILE A CA 1
ATOM 729 C C . ILE A 1 88 ? 1.314 -4.421 -8.003 1.00 87.25 88 ILE A C 1
ATOM 731 O O . ILE A 1 88 ? 0.838 -3.975 -6.965 1.00 87.25 88 ILE A O 1
ATOM 735 N N . LEU A 1 89 ? 1.392 -3.712 -9.135 1.00 89.62 89 LEU A N 1
ATOM 736 C CA . LEU A 1 89 ? 1.041 -2.294 -9.252 1.00 89.62 89 LEU A CA 1
ATOM 737 C C . LEU A 1 89 ? -0.461 -2.044 -9.427 1.00 89.62 89 LEU A C 1
ATOM 739 O O . LEU A 1 89 ? -0.956 -1.047 -8.912 1.00 89.62 89 LEU A O 1
ATOM 743 N N . GLN A 1 90 ? -1.194 -2.919 -10.126 1.00 89.75 90 GLN A N 1
ATOM 744 C CA . GLN A 1 90 ? -2.619 -2.720 -10.432 1.00 89.75 90 GLN A CA 1
ATOM 745 C C . GLN A 1 90 ? -3.477 -2.354 -9.204 1.00 89.75 90 GLN A C 1
ATOM 747 O O . GLN A 1 90 ? -4.251 -1.404 -9.319 1.00 89.75 90 GLN A O 1
ATOM 752 N N . PRO A 1 91 ? -3.341 -3.017 -8.039 1.00 89.88 91 PRO A N 1
ATOM 753 C CA . PRO A 1 91 ? -4.145 -2.692 -6.861 1.00 89.88 91 PRO A CA 1
ATOM 754 C C . PRO A 1 91 ? -3.895 -1.272 -6.325 1.00 89.88 91 PRO A C 1
ATOM 756 O O . PRO A 1 91 ? -4.792 -0.664 -5.753 1.00 89.88 91 PRO A O 1
ATOM 759 N N . TRP A 1 92 ? -2.704 -0.708 -6.535 1.00 89.88 92 TRP A N 1
ATOM 760 C CA . TRP A 1 92 ? -2.324 0.604 -5.999 1.00 89.88 92 TRP A CA 1
ATOM 761 C C . TRP A 1 92 ? -2.889 1.787 -6.782 1.00 89.88 92 TRP A C 1
ATOM 763 O O . TRP A 1 92 ? -2.813 2.919 -6.304 1.00 89.88 92 TRP A O 1
ATOM 773 N N . LYS A 1 93 ? -3.462 1.537 -7.964 1.00 87.94 93 LYS A N 1
ATOM 774 C CA . LYS A 1 93 ? -4.020 2.580 -8.830 1.00 87.94 93 LYS A CA 1
ATOM 775 C C . LYS A 1 93 ? -5.108 3.394 -8.127 1.00 87.94 93 LYS A C 1
ATOM 777 O O . LYS A 1 93 ? -5.126 4.610 -8.266 1.00 87.94 93 LYS A O 1
ATOM 782 N N . ASP A 1 94 ? -5.974 2.724 -7.371 1.00 86.88 94 ASP A N 1
ATOM 783 C CA . ASP A 1 94 ? -7.115 3.360 -6.701 1.00 86.88 94 ASP A CA 1
ATOM 784 C C . ASP A 1 94 ? -6.766 3.846 -5.280 1.00 86.88 94 ASP A C 1
ATOM 786 O O . ASP A 1 94 ? -7.552 4.545 -4.647 1.00 86.88 94 ASP A O 1
ATOM 790 N N . VAL A 1 95 ? -5.576 3.489 -4.778 1.00 87.44 95 VAL A N 1
ATOM 791 C CA . VAL A 1 95 ? -5.086 3.856 -3.436 1.00 87.44 95 VAL A CA 1
ATOM 792 C C . VAL A 1 95 ? -4.221 5.112 -3.486 1.00 87.44 95 VAL A C 1
ATOM 794 O O . VAL A 1 95 ? -4.268 5.950 -2.588 1.00 87.44 95 VAL A O 1
ATOM 797 N N . PHE A 1 96 ? -3.395 5.257 -4.522 1.00 86.12 96 PHE A N 1
ATOM 798 C CA . PHE A 1 96 ? -2.558 6.439 -4.691 1.00 86.12 96 PHE A CA 1
ATOM 799 C C . PHE A 1 96 ? -3.347 7.597 -5.292 1.00 86.12 96 PHE A C 1
ATOM 801 O O . PHE A 1 96 ? -4.214 7.416 -6.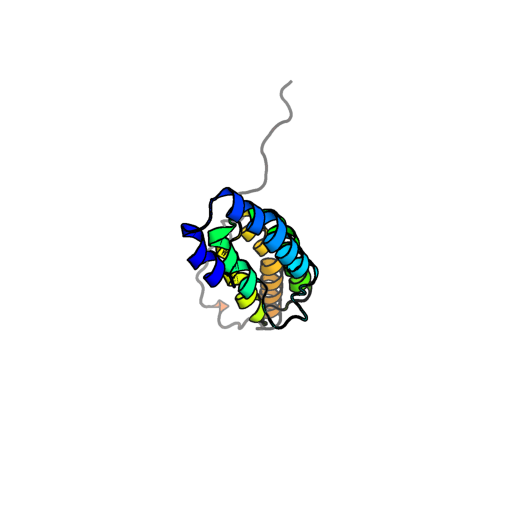142 1.00 86.12 96 PHE A O 1
ATOM 808 N N . THR A 1 97 ? -2.995 8.824 -4.897 1.00 87.94 97 THR A N 1
ATOM 809 C CA . THR A 1 97 ? -3.573 10.007 -5.539 1.00 87.94 97 THR A CA 1
ATOM 810 C C . THR A 1 97 ? -3.212 10.012 -7.027 1.00 87.94 97 THR A C 1
ATOM 812 O O . THR A 1 97 ? -2.062 9.683 -7.351 1.00 87.94 97 THR A O 1
ATOM 815 N N . PRO A 1 98 ? -4.123 10.430 -7.929 1.00 86.38 98 PRO A N 1
ATOM 816 C CA . PRO A 1 98 ? -3.896 10.367 -9.374 1.00 86.38 98 PRO A CA 1
ATOM 817 C C . PRO A 1 98 ? -2.571 11.007 -9.804 1.00 86.38 98 PRO A C 1
ATOM 819 O O . PRO A 1 98 ? -1.772 10.383 -10.493 1.00 86.38 98 PRO A O 1
ATOM 822 N N . GLY A 1 99 ? -2.258 12.199 -9.279 1.00 87.69 99 GLY A N 1
ATOM 823 C CA . GLY A 1 99 ? -0.999 12.883 -9.591 1.00 87.69 99 GLY A CA 1
ATOM 824 C C . GLY A 1 99 ? 0.251 12.127 -9.126 1.00 87.69 99 GLY A C 1
ATOM 825 O O . GLY A 1 99 ? 1.274 12.136 -9.809 1.00 87.69 99 GLY A O 1
ATOM 826 N N . SER A 1 100 ? 0.184 11.434 -7.985 1.00 87.06 100 SER A N 1
ATOM 827 C CA . SER A 1 100 ? 1.312 10.634 -7.494 1.00 87.06 100 SER A CA 1
ATOM 828 C C . SER A 1 100 ? 1.480 9.316 -8.251 1.00 87.06 100 SER A C 1
ATOM 830 O O . SER A 1 100 ? 2.613 8.876 -8.460 1.00 87.06 100 SER A O 1
ATOM 832 N N . TRP A 1 101 ? 0.371 8.719 -8.691 1.00 90.12 101 TRP A N 1
ATOM 833 C CA . TRP A 1 101 ? 0.360 7.544 -9.551 1.00 90.12 101 TRP A CA 1
ATOM 834 C C . TRP A 1 101 ? 0.958 7.864 -10.924 1.00 90.12 101 TRP A C 1
ATOM 836 O O . TRP A 1 101 ? 1.894 7.193 -11.358 1.00 90.12 101 TRP A O 1
ATOM 846 N N . ASP A 1 102 ? 0.503 8.939 -11.567 1.00 88.69 102 ASP A N 1
ATOM 847 C CA . ASP A 1 102 ? 0.982 9.339 -12.892 1.00 88.69 102 ASP A CA 1
ATOM 848 C C . ASP A 1 102 ? 2.474 9.680 -12.873 1.00 88.69 102 ASP A C 1
ATOM 850 O O . ASP A 1 102 ? 3.247 9.159 -13.682 1.00 88.69 102 ASP A O 1
ATOM 854 N N . ALA A 1 103 ? 2.913 10.473 -11.890 1.00 89.94 103 ALA A N 1
ATOM 855 C CA . ALA A 1 103 ? 4.327 10.789 -11.711 1.00 89.94 103 ALA A CA 1
ATOM 856 C C . ALA A 1 103 ? 5.176 9.523 -11.495 1.00 89.94 103 ALA A C 1
ATOM 858 O O . ALA A 1 103 ? 6.281 9.408 -12.030 1.00 89.94 103 ALA A O 1
ATOM 859 N N . PHE A 1 104 ? 4.661 8.546 -10.742 1.00 91.69 104 PHE A N 1
ATOM 860 C CA . PHE A 1 104 ? 5.338 7.270 -10.527 1.00 91.69 104 PHE A CA 1
ATOM 861 C C . PHE A 1 104 ? 5.460 6.448 -11.819 1.00 91.69 104 PHE A C 1
ATOM 863 O O . PHE A 1 104 ? 6.542 5.925 -12.107 1.00 91.69 104 PHE A O 1
ATOM 870 N N . MET A 1 105 ? 4.388 6.361 -12.612 1.00 90.44 105 MET A N 1
ATOM 871 C CA . MET A 1 105 ? 4.355 5.597 -13.863 1.00 90.44 105 MET A CA 1
ATOM 872 C C . MET A 1 105 ? 5.262 6.212 -14.933 1.00 90.44 105 MET A C 1
ATOM 874 O O . MET A 1 105 ? 6.048 5.494 -15.559 1.00 90.44 105 MET A O 1
ATOM 878 N N . VAL A 1 106 ? 5.215 7.538 -15.101 1.00 88.94 106 VAL A N 1
ATOM 879 C CA . VAL A 1 106 ? 6.083 8.277 -16.034 1.00 88.94 106 VAL A CA 1
ATOM 880 C C . VAL A 1 106 ? 7.553 8.138 -15.650 1.00 88.94 106 VAL A C 1
ATOM 882 O O . VAL A 1 106 ? 8.405 8.020 -16.524 1.00 88.94 106 VAL A O 1
ATOM 885 N N . LYS A 1 107 ? 7.864 8.106 -14.351 1.00 89.44 107 LYS A N 1
ATOM 886 C CA . LYS A 1 107 ? 9.244 7.985 -13.877 1.00 89.44 107 LYS A CA 1
ATOM 887 C C . LYS A 1 107 ? 9.821 6.576 -14.033 1.00 89.44 107 LYS A C 1
ATOM 889 O O . LYS A 1 107 ? 10.996 6.452 -14.364 1.00 89.44 107 LYS A O 1
ATOM 894 N N . ASN A 1 108 ? 9.040 5.528 -13.759 1.00 88.06 108 ASN A N 1
ATOM 895 C CA . ASN A 1 108 ? 9.584 4.169 -13.615 1.00 88.06 108 ASN A CA 1
ATOM 896 C C . ASN A 1 108 ? 9.195 3.202 -14.747 1.00 88.06 108 ASN A C 1
ATOM 898 O O . ASN A 1 108 ? 9.971 2.301 -15.050 1.00 88.06 108 ASN A O 1
ATOM 902 N N . ILE A 1 109 ? 8.026 3.367 -15.378 1.00 88.94 109 ILE A N 1
ATOM 903 C CA . ILE A 1 109 ? 7.498 2.406 -16.366 1.00 88.94 109 ILE A CA 1
ATOM 904 C C . ILE A 1 109 ? 7.663 2.915 -17.801 1.00 88.94 109 ILE A C 1
ATOM 906 O O . ILE A 1 109 ? 8.178 2.195 -18.658 1.00 88.94 109 ILE A O 1
ATOM 910 N N . VAL A 1 110 ? 7.256 4.160 -18.072 1.00 86.50 110 VAL A N 1
ATOM 911 C CA . VAL A 1 110 ? 7.260 4.742 -19.431 1.00 86.50 110 VAL A CA 1
ATOM 912 C C . VAL A 1 110 ? 8.641 4.703 -20.107 1.00 86.50 110 VAL A C 1
ATOM 914 O O . VAL A 1 110 ? 8.696 4.290 -21.267 1.00 86.50 110 VAL A O 1
ATOM 917 N N . PRO A 1 111 ? 9.763 5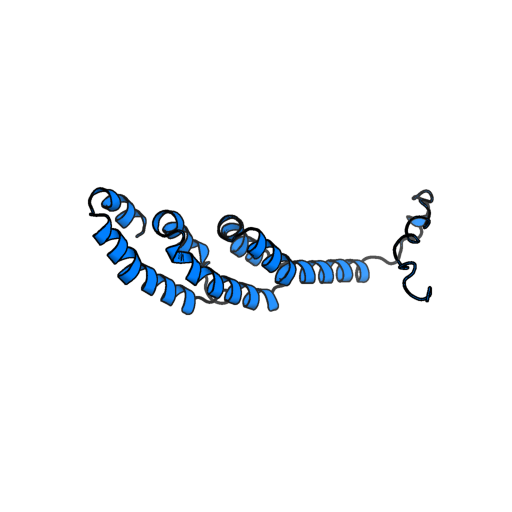.033 -19.432 1.00 86.62 111 PRO A N 1
ATOM 918 C CA . PRO A 1 111 ? 11.080 5.016 -20.067 1.00 86.62 111 PRO A CA 1
ATOM 919 C C . PRO A 1 111 ? 11.472 3.614 -20.549 1.00 86.62 111 PRO A C 1
ATOM 921 O O . PRO A 1 111 ? 11.966 3.460 -21.662 1.00 86.62 111 PRO A O 1
ATOM 924 N N . LYS A 1 112 ? 11.158 2.575 -19.762 1.00 85.56 112 LYS A N 1
ATOM 925 C CA . LYS A 1 112 ? 11.463 1.175 -20.094 1.00 85.56 112 LYS A CA 1
ATOM 926 C C . LYS A 1 112 ? 10.655 0.668 -21.286 1.00 85.56 112 LYS A C 1
ATOM 928 O O . LYS A 1 112 ? 11.177 -0.064 -22.124 1.00 85.56 112 LYS A O 1
ATOM 933 N N . LEU A 1 113 ? 9.393 1.082 -21.390 1.00 82.94 113 LEU A N 1
ATOM 934 C CA . LEU A 1 113 ? 8.563 0.778 -22.558 1.00 82.94 113 LEU A CA 1
ATOM 935 C C . LEU A 1 1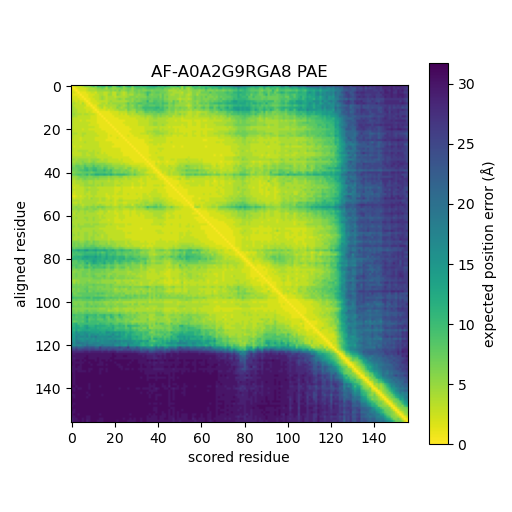13 ? 9.070 1.500 -23.815 1.00 82.94 113 LEU A C 1
ATOM 937 O O . LEU A 1 113 ? 9.115 0.899 -24.888 1.00 82.94 113 LEU A O 1
ATOM 941 N N . GLY A 1 114 ? 9.502 2.757 -23.674 1.00 82.56 114 GLY A N 1
ATOM 942 C CA . GLY A 1 114 ? 10.139 3.523 -24.746 1.00 82.56 114 GLY A CA 1
ATOM 943 C C . GLY A 1 114 ? 11.405 2.841 -25.270 1.00 82.56 114 GLY A C 1
ATOM 944 O O . GLY A 1 114 ? 11.507 2.593 -26.472 1.00 82.56 114 GLY A O 1
ATOM 945 N N . GLU A 1 115 ? 12.317 2.453 -24.375 1.00 81.50 115 GLU A N 1
ATOM 946 C CA . GLU A 1 115 ? 13.549 1.722 -24.711 1.00 81.50 115 GLU A CA 1
ATOM 947 C C . GLU A 1 115 ? 13.255 0.430 -25.485 1.00 81.50 115 GLU A C 1
ATOM 949 O O . GLU A 1 115 ? 13.858 0.189 -26.533 1.00 81.50 115 GLU A O 1
ATOM 954 N N . LEU A 1 116 ? 12.284 -0.372 -25.031 1.00 81.06 116 LEU A N 1
ATOM 955 C CA . LEU A 1 116 ? 11.883 -1.578 -25.756 1.00 81.06 116 LEU A CA 1
ATOM 956 C C . LEU A 1 116 ? 11.294 -1.275 -27.132 1.00 81.06 116 LEU A C 1
ATOM 958 O O . LEU A 1 116 ? 11.616 -1.976 -28.087 1.00 81.06 116 LEU A O 1
ATOM 962 N N . SER A 1 117 ? 10.443 -0.254 -27.258 1.00 75.69 117 SER A N 1
ATOM 963 C CA . SER A 1 117 ? 9.836 0.098 -28.547 1.00 75.69 117 SER A CA 1
ATOM 964 C C . SER A 1 117 ? 10.898 0.467 -29.586 1.00 75.69 117 SER A C 1
ATOM 966 O O . SER A 1 117 ? 10.861 -0.037 -30.709 1.00 75.69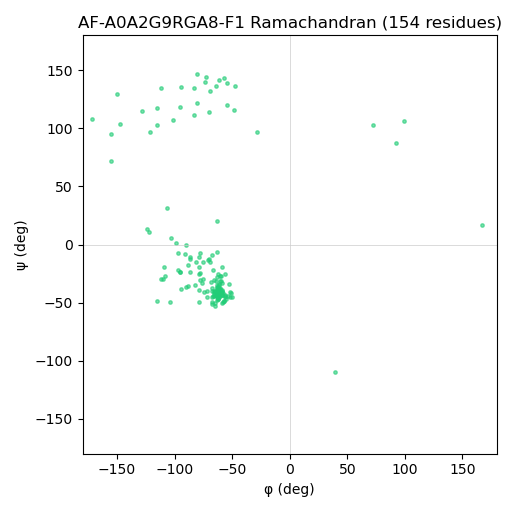 117 SER A O 1
ATOM 968 N N . VAL A 1 118 ? 11.907 1.246 -29.181 1.00 78.19 118 VAL A N 1
ATOM 969 C CA . VAL A 1 118 ? 13.054 1.608 -30.021 1.00 78.19 118 VAL A CA 1
ATOM 970 C C . VAL A 1 118 ? 13.893 0.374 -30.332 1.00 78.19 118 VAL A C 1
ATOM 972 O O . VAL A 1 118 ? 14.262 0.152 -31.482 1.00 78.19 118 VAL A O 1
ATOM 975 N N . GLN A 1 119 ? 14.165 -0.475 -29.338 1.00 73.69 119 GLN A N 1
ATOM 976 C CA . GLN A 1 119 ? 14.952 -1.687 -29.546 1.00 73.69 119 GLN A CA 1
ATOM 977 C C . GLN A 1 119 ? 14.271 -2.663 -30.515 1.00 73.69 119 GLN A C 1
ATOM 979 O O . GLN A 1 119 ? 14.953 -3.261 -31.348 1.00 73.69 119 GLN A O 1
ATOM 984 N N . LEU A 1 120 ? 12.947 -2.814 -30.435 1.00 73.38 120 LEU A N 1
ATOM 985 C CA . LEU A 1 120 ? 12.165 -3.618 -31.375 1.00 73.38 120 LEU A CA 1
ATOM 986 C C . LEU A 1 120 ? 12.194 -3.012 -32.781 1.00 73.38 120 LEU A C 1
ATOM 988 O O . LEU A 1 120 ? 12.390 -3.752 -33.742 1.00 73.38 120 LEU A O 1
ATOM 992 N N . TYR A 1 121 ? 12.095 -1.686 -32.898 1.00 71.56 121 TYR A N 1
ATOM 993 C CA . TYR A 1 121 ? 12.222 -0.983 -34.178 1.00 71.56 121 TYR A CA 1
ATOM 994 C C . TYR A 1 121 ? 13.617 -1.163 -34.805 1.00 71.56 121 TYR A C 1
ATOM 99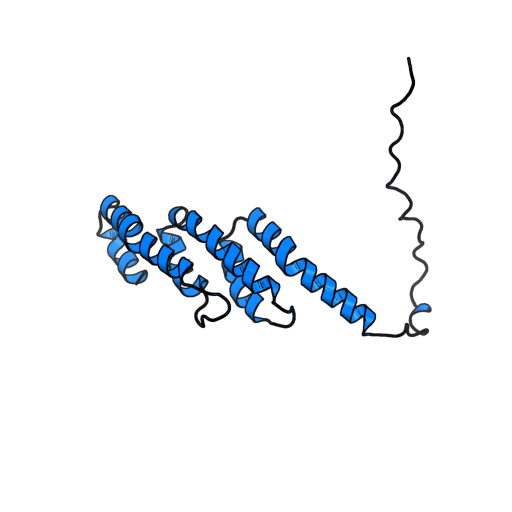6 O O . TYR A 1 121 ? 13.743 -1.346 -36.011 1.00 71.56 121 TYR A O 1
ATOM 1004 N N . CYS A 1 122 ? 14.675 -1.181 -33.987 1.00 65.62 122 CYS A N 1
ATOM 1005 C CA . CYS A 1 122 ? 16.052 -1.393 -34.442 1.00 65.62 122 CYS A CA 1
ATOM 1006 C C . CYS A 1 122 ? 16.385 -2.869 -34.740 1.00 65.62 122 CYS A C 1
ATOM 1008 O O . CYS A 1 122 ? 17.231 -3.140 -35.591 1.00 65.62 122 CYS A O 1
ATOM 1010 N N . LYS A 1 123 ? 15.759 -3.836 -34.048 1.00 60.88 123 LYS A N 1
ATOM 1011 C CA . LYS A 1 123 ? 15.969 -5.286 -34.265 1.00 60.88 123 LYS A CA 1
ATOM 1012 C C . LYS A 1 123 ? 15.077 -5.874 -35.365 1.00 60.88 123 LYS A C 1
ATOM 1014 O O . LYS A 1 123 ? 15.422 -6.913 -35.927 1.00 60.88 123 LYS A O 1
ATOM 1019 N N . GLY A 1 124 ? 13.945 -5.242 -35.666 1.00 53.00 124 GLY A N 1
ATOM 1020 C CA . GLY A 1 124 ? 12.939 -5.728 -36.603 1.00 53.00 124 GLY A CA 1
ATOM 1021 C C . GLY A 1 124 ? 12.788 -4.842 -37.835 1.00 53.00 124 GLY A C 1
ATOM 1022 O O . GLY A 1 124 ? 12.063 -3.857 -37.806 1.00 53.00 124 GLY A O 1
ATOM 1023 N N . SER A 1 125 ? 13.368 -5.326 -38.938 1.00 43.38 125 SER A N 1
ATOM 1024 C CA . SER A 1 125 ? 13.097 -4.974 -40.340 1.00 43.38 125 SER A CA 1
ATOM 1025 C C . SER A 1 125 ? 14.067 -3.977 -40.988 1.00 43.38 125 SER A C 1
ATOM 1027 O O . SER A 1 125 ? 13.964 -2.764 -40.839 1.00 43.38 125 SER A O 1
ATOM 1029 N N . LYS A 1 126 ? 14.926 -4.503 -41.881 1.00 46.44 126 LYS A N 1
ATOM 1030 C CA . LYS A 1 126 ? 15.309 -3.745 -43.083 1.00 46.44 126 LYS A CA 1
ATOM 1031 C C . LYS A 1 126 ? 14.006 -3.208 -43.702 1.00 46.44 126 LYS A C 1
ATOM 1033 O O . LYS A 1 126 ? 13.035 -3.977 -43.751 1.00 46.44 126 LYS A O 1
ATOM 1038 N N . PRO A 1 127 ? 13.941 -1.941 -44.142 1.00 44.16 127 PRO A N 1
ATOM 1039 C CA . PRO A 1 127 ? 12.752 -1.432 -44.809 1.00 44.16 127 PRO A CA 1
ATOM 1040 C C . PRO A 1 127 ? 12.437 -2.360 -45.983 1.00 44.16 127 PRO A C 1
ATOM 1042 O O . PRO A 1 127 ? 13.281 -2.585 -46.848 1.00 44.16 127 PRO A O 1
ATOM 1045 N N . ASN A 1 128 ? 11.252 -2.970 -45.973 1.00 42.38 128 ASN A N 1
ATOM 1046 C CA . ASN A 1 128 ? 10.765 -3.713 -47.124 1.00 42.38 128 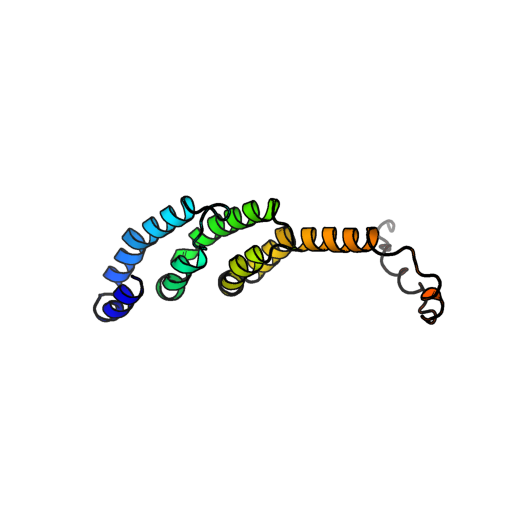ASN A CA 1
ATOM 1047 C C . ASN A 1 128 ? 10.438 -2.670 -48.209 1.00 42.38 128 ASN A C 1
ATOM 1049 O O . ASN A 1 128 ? 9.494 -1.899 -48.006 1.00 42.38 128 ASN A O 1
ATOM 1053 N N . PRO A 1 129 ? 11.154 -2.624 -49.350 1.00 50.06 129 PRO A N 1
ATOM 1054 C CA . PRO A 1 129 ? 10.915 -1.624 -50.397 1.00 50.06 129 PRO A CA 1
ATOM 1055 C C . PRO A 1 129 ? 9.512 -1.733 -51.028 1.00 50.06 129 PRO A C 1
ATOM 1057 O O . PRO A 1 129 ? 9.108 -0.882 -51.817 1.00 50.06 129 PRO A O 1
ATOM 1060 N N . ALA A 1 130 ? 8.734 -2.766 -50.682 1.00 46.88 130 ALA A N 1
ATOM 1061 C CA . ALA A 1 130 ? 7.356 -2.929 -51.128 1.00 46.88 130 ALA A CA 1
ATOM 1062 C C . ALA A 1 130 ? 6.324 -2.076 -50.357 1.00 46.88 130 ALA A C 1
ATOM 1064 O O . ALA A 1 130 ? 5.228 -1.864 -50.878 1.00 46.88 130 ALA A O 1
ATOM 1065 N N . LEU A 1 131 ? 6.632 -1.573 -49.153 1.00 42.97 131 LEU A N 1
ATOM 1066 C CA . LEU A 1 131 ? 5.680 -0.767 -48.365 1.00 42.97 131 LEU A CA 1
ATOM 1067 C C . LEU A 1 131 ? 5.742 0.736 -48.680 1.00 42.97 131 LEU A C 1
ATOM 1069 O O . LEU A 1 131 ? 4.770 1.449 -48.447 1.00 42.97 131 LEU A O 1
ATOM 1073 N N . GLU A 1 132 ? 6.820 1.201 -49.313 1.00 45.31 132 GLU A N 1
ATOM 1074 C CA . GLU A 1 132 ? 6.984 2.600 -49.740 1.00 45.31 132 GLU A CA 1
ATOM 1075 C C . GLU A 1 132 ? 6.054 2.982 -50.910 1.00 45.31 132 GLU A C 1
ATOM 1077 O O . GLU A 1 132 ? 5.834 4.154 -51.199 1.00 45.31 132 GLU A O 1
ATOM 1082 N N . LYS A 1 133 ? 5.426 1.994 -51.560 1.00 45.91 133 LYS A N 1
ATOM 1083 C CA . LYS A 1 133 ? 4.493 2.218 -52.676 1.00 45.91 133 LYS A CA 1
ATOM 1084 C C . LYS A 1 133 ? 3.030 2.401 -52.253 1.00 45.91 133 LYS A C 1
ATOM 1086 O O . LYS A 1 133 ? 2.184 2.565 -53.130 1.00 45.91 133 LYS A O 1
ATOM 1091 N N . LYS A 1 134 ? 2.698 2.341 -50.954 1.00 46.84 134 LYS A N 1
ATOM 1092 C CA . LYS A 1 134 ? 1.295 2.321 -50.482 1.00 46.84 134 LYS A CA 1
ATOM 1093 C C . LYS A 1 134 ? 0.875 3.411 -49.490 1.00 46.84 134 LYS A C 1
ATOM 1095 O O . LYS A 1 134 ? -0.238 3.330 -48.979 1.00 46.84 134 LYS A O 1
ATOM 1100 N N . THR A 1 135 ? 1.655 4.468 -49.279 1.00 37.25 135 THR A N 1
ATOM 1101 C CA . THR A 1 135 ? 1.156 5.670 -48.584 1.00 37.25 135 THR A CA 1
ATOM 1102 C C . THR A 1 135 ? 1.159 6.878 -49.525 1.00 37.25 135 THR A C 1
ATOM 1104 O O . THR A 1 135 ? 2.213 7.279 -50.021 1.00 37.25 135 THR A O 1
ATOM 1107 N N . PRO A 1 136 ? -0.011 7.475 -49.831 1.00 40.34 136 PRO A N 1
ATOM 1108 C CA . PRO A 1 136 ? -0.048 8.722 -50.572 1.00 40.34 136 PRO A CA 1
ATOM 1109 C C . PRO A 1 136 ? 0.509 9.835 -49.683 1.00 40.34 136 PRO A C 1
ATOM 1111 O O . PRO A 1 136 ? 0.142 9.957 -48.517 1.00 40.34 136 PRO A O 1
ATOM 1114 N N . LYS A 1 137 ? 1.412 10.622 -50.275 1.00 52.00 137 LYS A N 1
ATOM 1115 C CA . LYS A 1 137 ? 1.989 11.876 -49.779 1.00 52.00 137 LYS A CA 1
ATOM 1116 C C . LYS A 1 137 ? 1.035 12.633 -48.841 1.00 52.00 137 LYS A C 1
ATOM 1118 O O . LYS A 1 137 ? 0.210 13.415 -49.304 1.00 52.00 137 LYS A O 1
ATOM 1123 N N . LEU A 1 138 ? 1.203 12.473 -47.531 1.00 40.53 138 LEU A N 1
ATOM 1124 C CA . LEU A 1 138 ? 0.828 13.509 -46.578 1.00 40.53 138 LEU A CA 1
ATOM 1125 C C . LEU A 1 138 ? 2.116 14.211 -46.169 1.00 40.53 138 LEU A C 1
ATOM 1127 O O . LEU A 1 138 ? 3.021 13.652 -45.557 1.00 40.53 138 LEU A O 1
ATOM 1131 N N . SER A 1 139 ? 2.190 15.414 -46.715 1.00 38.84 139 SER A N 1
ATOM 1132 C CA . SER A 1 139 ? 3.313 16.322 -46.823 1.00 38.84 139 SER A CA 1
ATOM 1133 C C . SER A 1 139 ? 3.936 16.688 -45.476 1.00 38.84 139 SER A C 1
ATOM 1135 O O . SER A 1 139 ? 3.228 16.958 -44.510 1.00 38.84 139 SER A O 1
ATOM 1137 N N . TRP A 1 140 ? 5.262 16.828 -45.459 1.00 35.34 140 TRP A N 1
ATOM 1138 C CA . TRP A 1 140 ? 6.091 17.359 -44.366 1.00 35.34 140 TRP A CA 1
ATOM 1139 C C . TRP A 1 140 ? 5.819 18.844 -44.009 1.00 35.34 140 TRP A C 1
ATOM 1141 O O . TRP A 1 140 ? 6.639 19.503 -43.378 1.00 35.34 140 TRP A O 1
ATOM 1151 N N . SER A 1 141 ? 4.659 19.392 -44.376 1.00 42.91 141 SER A N 1
ATOM 1152 C CA . SER A 1 141 ? 4.309 20.813 -44.233 1.00 42.91 141 SER A CA 1
ATOM 1153 C C . SER A 1 141 ? 3.898 21.245 -42.819 1.00 42.91 141 SER A C 1
ATOM 1155 O O . SER A 1 141 ? 3.705 22.435 -42.603 1.00 42.91 141 SER A O 1
ATOM 1157 N N . LEU A 1 142 ? 3.731 20.330 -41.856 1.00 42.91 142 LEU A N 1
ATOM 1158 C CA . LEU A 1 142 ? 3.207 20.665 -40.517 1.00 42.91 142 LEU A CA 1
ATOM 1159 C C . LEU A 1 142 ? 4.268 20.736 -39.403 1.00 42.91 142 LEU A C 1
ATOM 1161 O O . LEU A 1 142 ? 3.922 20.977 -38.252 1.00 42.91 142 LEU A O 1
ATOM 1165 N N . LEU A 1 143 ? 5.558 20.605 -39.730 1.00 40.97 143 LEU A N 1
ATOM 1166 C CA . LEU A 1 143 ? 6.671 20.738 -38.773 1.00 40.97 143 LEU A CA 1
ATOM 1167 C C . LEU A 1 143 ? 7.470 22.046 -38.934 1.00 40.97 143 LEU A C 1
ATOM 1169 O O . LEU A 1 143 ? 8.666 22.082 -38.661 1.00 40.97 143 LEU A O 1
ATOM 1173 N N . GLN A 1 144 ? 6.822 23.135 -39.360 1.00 44.59 144 GLN A N 1
ATOM 1174 C CA . GLN A 1 144 ? 7.451 24.466 -39.439 1.00 44.59 144 GLN A CA 1
ATOM 1175 C C . GLN A 1 144 ? 6.766 25.575 -38.627 1.00 44.59 144 GLN A C 1
ATOM 1177 O O . GLN A 1 144 ? 7.157 26.732 -38.737 1.00 44.59 144 GLN A O 1
ATOM 1182 N N . LEU A 1 145 ? 5.813 25.267 -37.744 1.00 40.44 145 LEU A N 1
ATOM 1183 C CA . LEU A 1 145 ? 5.247 26.272 -36.838 1.00 40.44 145 LEU A CA 1
ATOM 1184 C C . LEU A 1 145 ? 5.444 25.855 -35.385 1.00 40.44 145 LEU A C 1
ATOM 1186 O O . LEU A 1 145 ? 4.671 25.073 -34.843 1.00 40.44 145 LEU A O 1
ATOM 1190 N N . GLY A 1 146 ? 6.495 26.389 -34.761 1.00 37.47 146 GLY A N 1
ATOM 1191 C CA . GLY A 1 146 ? 6.676 26.226 -33.322 1.00 37.47 146 GLY A CA 1
ATOM 1192 C C . GLY A 1 146 ? 8.031 26.587 -32.727 1.00 37.47 146 GLY A C 1
ATOM 1193 O O . GLY A 1 146 ? 8.295 26.150 -31.616 1.00 37.47 146 GLY A O 1
ATOM 1194 N N . ASN A 1 147 ? 8.904 27.341 -33.401 1.00 44.06 147 ASN A N 1
ATOM 1195 C CA . ASN A 1 147 ? 10.008 28.000 -32.701 1.00 44.06 147 ASN A CA 1
ATOM 1196 C C . ASN A 1 147 ? 10.490 29.235 -33.467 1.00 44.06 147 ASN A C 1
ATOM 1198 O O . ASN A 1 147 ? 11.302 29.112 -34.376 1.00 44.06 147 ASN A O 1
ATOM 1202 N N . GLN A 1 148 ? 9.968 30.408 -33.102 1.00 41.44 148 GLN A N 1
ATOM 1203 C CA . GLN A 1 148 ? 10.786 31.588 -32.817 1.00 41.44 148 GLN A CA 1
ATOM 1204 C C . GLN A 1 148 ? 9.902 32.695 -32.239 1.00 41.44 148 GLN A C 1
ATOM 1206 O O . GLN A 1 148 ? 9.082 33.307 -32.919 1.00 41.44 148 GLN A O 1
ATOM 1211 N N . ASN A 1 149 ? 10.092 32.909 -30.937 1.00 35.97 149 ASN A N 1
ATOM 1212 C CA . ASN A 1 149 ? 9.654 34.080 -30.199 1.00 35.97 149 ASN A CA 1
ATOM 1213 C C . ASN A 1 149 ? 10.048 35.352 -30.952 1.00 35.97 149 ASN A C 1
ATOM 1215 O O . ASN A 1 149 ? 11.225 35.672 -31.112 1.00 35.97 149 ASN A O 1
ATOM 1219 N N . SER A 1 150 ? 9.028 36.078 -31.380 1.00 38.09 150 SER A N 1
ATOM 1220 C CA . SER A 1 150 ? 9.131 37.427 -31.893 1.00 38.09 150 SER A CA 1
ATOM 1221 C C . SER A 1 150 ? 9.204 38.405 -30.719 1.00 38.09 150 SER A C 1
ATOM 1223 O O . SER A 1 150 ? 8.267 38.500 -29.934 1.00 38.09 150 SER A O 1
ATOM 1225 N N . LEU A 1 151 ? 10.302 39.165 -30.698 1.00 37.25 151 LEU A N 1
ATOM 1226 C CA . LEU A 1 151 ? 10.394 40.558 -30.251 1.00 37.25 151 LEU A CA 1
ATOM 1227 C C . LEU A 1 151 ? 10.282 40.839 -28.749 1.00 37.25 151 LEU A C 1
ATOM 1229 O O . LEU A 1 151 ? 9.193 41.016 -28.213 1.00 37.25 151 LEU A O 1
ATOM 1233 N N . ASN A 1 152 ? 11.434 41.093 -28.118 1.00 35.75 152 ASN A N 1
ATOM 1234 C CA . ASN A 1 152 ? 11.501 42.203 -27.167 1.00 35.75 152 ASN A CA 1
ATOM 1235 C C . ASN A 1 152 ? 12.923 42.753 -26.978 1.00 35.75 152 ASN A C 1
ATOM 1237 O O . ASN A 1 152 ? 13.514 42.544 -25.932 1.00 35.75 152 ASN A O 1
ATOM 1241 N N . TYR A 1 153 ? 13.468 43.464 -27.976 1.00 33.19 153 TYR A N 1
ATOM 1242 C CA . TYR A 1 153 ? 14.503 44.488 -27.755 1.00 33.19 153 TYR A CA 1
ATOM 1243 C C . TYR A 1 153 ? 14.399 45.587 -28.825 1.00 33.19 153 TYR A C 1
ATOM 1245 O O . TYR A 1 153 ? 14.441 45.284 -30.016 1.00 33.19 153 TYR A O 1
ATOM 1253 N N . LYS A 1 154 ? 14.361 46.843 -28.352 1.00 33.28 154 LYS A N 1
ATOM 1254 C CA . LYS A 1 154 ? 14.402 48.146 -29.053 1.00 33.28 154 LYS A CA 1
ATOM 1255 C C . LYS A 1 154 ? 13.063 48.793 -29.424 1.00 33.28 154 LYS A C 1
ATOM 1257 O O . LYS A 1 154 ? 12.638 48.721 -30.567 1.00 33.28 154 LYS A O 1
ATOM 1262 N N . LEU A 1 155 ? 12.528 49.567 -28.476 1.00 35.91 155 LEU A N 1
ATOM 1263 C CA . LEU A 1 155 ? 12.246 50.997 -28.664 1.00 35.91 155 LEU A CA 1
ATOM 1264 C C . LEU A 1 155 ? 12.432 51.720 -27.314 1.00 35.91 155 LEU A C 1
ATOM 1266 O O . LEU A 1 155 ? 11.595 51.571 -26.427 1.00 35.91 155 LEU A O 1
ATOM 1270 N N . LEU A 1 156 ? 13.570 52.419 -27.208 1.00 38.09 156 LEU A N 1
ATOM 1271 C CA . LEU A 1 156 ? 13.968 53.598 -26.410 1.00 38.09 156 LEU A CA 1
ATOM 1272 C C . LEU A 1 156 ? 15.479 53.524 -26.153 1.00 38.09 156 LEU A C 1
ATOM 1274 O O . LEU A 1 156 ? 15.931 52.548 -25.516 1.00 38.09 156 LEU A O 1
#

Secondary structure (DSSP, 8-state):
-HHHHHHHTTTS-HHHHHHHIIIIIHHHHHHHHHH--TTT-SS-THHHHGGGHHHHGGGGHHHHHHHHHHHHHHHTT--TT-THHHHHHGGGGGTS-HHHHHHHHHHHTHHHHHHHHHHHHHHS----TTTTTSS----GGGSSSS------S---

Nearest PDB structures (foldseek):
  8ro2-assembly1_TF  TM=9.489E-01  e=4.861E-12  Homo sapiens
  8ro1-assembly1_TF  TM=8.634E-01  e=1.222E-07  Caenorhabditis elegans
  8ro0-assembly1_TF  TM=8.585E-01  e=5.070E-07  Caenorhabditis elegans